Protein AF-A0A7Y2YI93-F1 (afdb_monomer_lite)

Foldseek 3Di:
DPPPPPPDDPLVVLLVVCVVVVLDAAADQDDPVCLVVDVVSVVVCVSRVNRYFYPDPVRVVVSVVVSD

pLDDT: mean 92.71, std 11.65, range [47.66, 98.44]

Structure (mmCIF, N/CA/C/O backbone):
data_AF-A0A7Y2YI93-F1
#
_entry.id   AF-A0A7Y2YI93-F1
#
loop_
_atom_site.group_PDB
_atom_site.id
_atom_site.type_symbol
_atom_site.label_atom_id
_atom_site.label_alt_id
_atom_site.label_comp_id
_atom_site.label_asym_id
_atom_site.label_entity_id
_atom_site.label_seq_id
_atom_site.pdbx_PDB_ins_code
_atom_site.Cartn_x
_atom_site.Cartn_y
_atom_site.Cartn_z
_atom_site.occupancy
_atom_site.B_iso_or_equiv
_atom_site.auth_seq_id
_atom_site.auth_comp_id
_atom_site.auth_asym_id
_atom_site.auth_atom_id
_atom_site.pdbx_PDB_model_num
ATOM 1 N N . SER A 1 1 ? 18.790 -20.399 -5.996 1.00 53.34 1 SER A N 1
ATOM 2 C CA . SER A 1 1 ? 17.697 -21.290 -5.564 1.00 53.34 1 SER A CA 1
ATOM 3 C C . SER A 1 1 ? 16.371 -20.546 -5.495 1.00 53.34 1 SER A C 1
ATOM 5 O O . SER A 1 1 ? 15.812 -20.396 -4.420 1.00 53.34 1 SER A O 1
ATOM 7 N N . VAL A 1 2 ? 15.885 -20.065 -6.648 1.00 47.66 2 VAL A N 1
ATOM 8 C CA . VAL A 1 2 ? 14.585 -19.368 -6.810 1.00 47.66 2 VAL A CA 1
ATOM 9 C C . VAL A 1 2 ? 13.680 -20.169 -7.762 1.00 47.66 2 VAL A C 1
ATOM 11 O O . VAL A 1 2 ? 12.801 -19.634 -8.420 1.00 47.66 2 VAL A O 1
ATOM 14 N N . GLU A 1 3 ? 13.948 -21.472 -7.864 1.00 50.22 3 GLU A N 1
ATOM 15 C CA . GLU A 1 3 ? 13.226 -22.430 -8.709 1.00 50.22 3 GLU A CA 1
ATOM 16 C C . GLU A 1 3 ? 12.319 -23.346 -7.880 1.00 50.22 3 GLU A C 1
ATOM 18 O O . GLU A 1 3 ? 11.906 -24.408 -8.336 1.00 50.22 3 GLU A O 1
ATOM 23 N N . HIS A 1 4 ? 11.971 -22.950 -6.653 1.00 59.19 4 HIS A N 1
ATOM 24 C CA . HIS A 1 4 ? 10.738 -23.472 -6.086 1.00 59.19 4 HIS A CA 1
ATOM 25 C C . HIS A 1 4 ? 9.611 -22.787 -6.845 1.00 59.19 4 HIS A C 1
ATOM 27 O O . HIS A 1 4 ? 9.346 -21.603 -6.647 1.00 59.19 4 HIS A O 1
ATOM 33 N N . TRP A 1 5 ? 9.014 -23.524 -7.783 1.00 65.00 5 TRP A N 1
ATOM 34 C CA . TRP A 1 5 ? 7.696 -23.202 -8.305 1.00 65.00 5 TRP A CA 1
ATOM 35 C C . TRP A 1 5 ? 6.806 -22.910 -7.099 1.00 65.00 5 TRP A C 1
ATOM 37 O O . TRP A 1 5 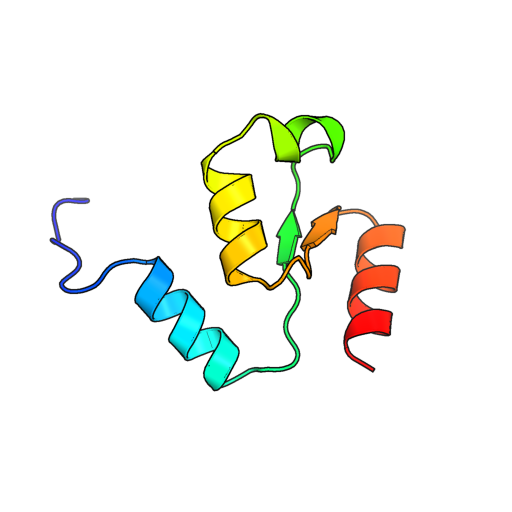? 6.512 -23.808 -6.312 1.00 65.00 5 TRP A O 1
ATOM 47 N N . ASN A 1 6 ? 6.443 -21.644 -6.910 1.00 66.06 6 ASN A N 1
ATOM 48 C CA . ASN A 1 6 ? 5.386 -21.329 -5.971 1.00 66.06 6 ASN A CA 1
ATOM 49 C C . ASN A 1 6 ? 4.134 -22.025 -6.510 1.00 66.06 6 ASN A C 1
ATOM 51 O O . ASN A 1 6 ? 3.728 -21.752 -7.639 1.00 66.06 6 ASN A O 1
ATOM 55 N N . GLU A 1 7 ? 3.547 -22.929 -5.725 1.00 82.75 7 GLU A N 1
ATOM 56 C CA . GLU A 1 7 ? 2.316 -23.636 -6.111 1.00 82.75 7 GLU A CA 1
ATOM 57 C C . GLU A 1 7 ? 1.166 -22.652 -6.382 1.00 82.75 7 GLU A C 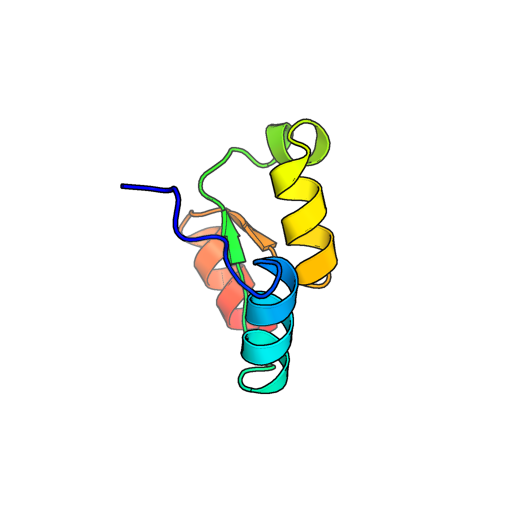1
ATOM 59 O O . GLU A 1 7 ? 0.248 -22.944 -7.144 1.00 82.75 7 GLU A O 1
ATOM 64 N N . GLU A 1 8 ? 1.249 -21.453 -5.796 1.00 86.88 8 GLU A N 1
ATOM 65 C CA . GLU A 1 8 ? 0.259 -20.392 -5.916 1.00 86.88 8 GLU A CA 1
ATOM 66 C C . GLU A 1 8 ? 0.914 -19.031 -6.171 1.00 86.88 8 GLU A C 1
ATOM 68 O O . GLU A 1 8 ? 2.009 -18.734 -5.688 1.00 86.88 8 GLU A O 1
ATOM 73 N N 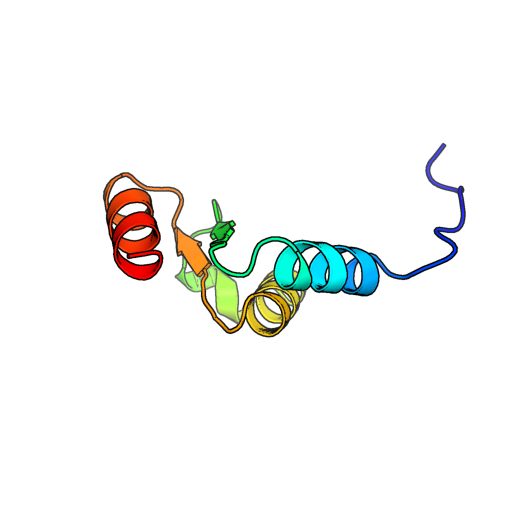. ALA A 1 9 ? 0.219 -18.163 -6.908 1.00 90.06 9 ALA A N 1
ATOM 74 C CA . ALA A 1 9 ? 0.700 -16.820 -7.208 1.00 90.06 9 ALA A CA 1
ATOM 75 C C . ALA A 1 9 ? 0.873 -15.972 -5.933 1.00 90.06 9 ALA A C 1
ATOM 77 O O . ALA A 1 9 ? 0.078 -16.058 -4.997 1.00 90.06 9 ALA A O 1
ATOM 78 N N . GLY A 1 10 ? 1.853 -15.060 -5.926 1.00 90.56 10 GLY A N 1
ATOM 79 C CA . GLY A 1 10 ? 2.057 -14.128 -4.805 1.00 90.56 10 GLY A CA 1
ATOM 80 C C . GLY A 1 10 ? 0.816 -13.280 -4.484 1.00 90.56 10 GLY A C 1
ATOM 81 O O . GLY A 1 10 ? 0.523 -13.027 -3.319 1.00 90.56 10 GLY A O 1
ATOM 82 N N . ALA A 1 11 ? 0.023 -12.927 -5.501 1.00 92.62 11 ALA A N 1
ATOM 83 C CA . ALA A 1 11 ? -1.253 -12.233 -5.323 1.00 92.62 11 ALA A CA 1
ATOM 84 C C . ALA A 1 11 ? -2.275 -13.052 -4.510 1.00 92.62 11 ALA A C 1
ATOM 86 O O . ALA A 1 11 ? -3.053 -12.474 -3.756 1.00 92.62 11 ALA A O 1
ATOM 87 N N . THR A 1 12 ? -2.265 -14.385 -4.618 1.00 94.88 12 THR A N 1
ATOM 88 C CA . THR A 1 12 ? -3.133 -15.267 -3.820 1.00 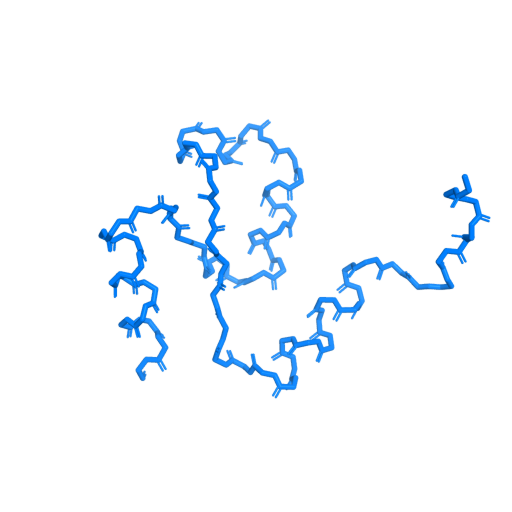94.88 12 THR A CA 1
ATOM 89 C C . THR A 1 12 ? -2.792 -15.165 -2.337 1.00 94.88 12 THR A C 1
ATOM 91 O O . THR A 1 12 ? -3.683 -15.029 -1.502 1.00 94.88 12 THR A O 1
ATOM 94 N N . TRP A 1 13 ? -1.502 -15.166 -2.004 1.00 94.81 13 TRP A N 1
ATOM 95 C CA . TRP A 1 13 ? -1.040 -14.992 -0.627 1.00 94.81 13 TRP A CA 1
ATOM 96 C C . TRP A 1 13 ? -1.354 -13.601 -0.077 1.00 94.81 13 TRP A C 1
ATOM 98 O O . TRP A 1 13 ? -1.823 -13.492 1.054 1.00 94.81 13 TRP A O 1
ATOM 108 N N . MET A 1 14 ? -1.168 -12.555 -0.886 1.00 95.94 14 MET A N 1
ATOM 109 C CA . MET A 1 14 ? -1.546 -11.190 -0.510 1.00 95.94 14 MET A CA 1
ATOM 110 C C . MET A 1 14 ? -3.038 -11.083 -0.192 1.00 95.94 14 MET A C 1
ATOM 112 O O . MET A 1 14 ? -3.393 -10.547 0.852 1.00 95.94 14 MET A O 1
ATOM 116 N N . LYS A 1 15 ? -3.910 -11.655 -1.032 1.00 95.56 15 LYS A N 1
ATOM 117 C CA . LYS A 1 15 ? -5.358 -11.676 -0.777 1.00 95.56 15 LYS A CA 1
ATOM 118 C C . LYS A 1 15 ? -5.692 -12.356 0.550 1.00 95.56 15 LYS A C 1
ATOM 120 O O . LYS A 1 15 ? -6.362 -11.754 1.374 1.00 95.56 15 LYS A O 1
ATOM 125 N N . ARG A 1 16 ? -5.126 -13.538 0.823 1.00 97.06 16 ARG A N 1
ATOM 126 C CA . ARG A 1 16 ? -5.322 -14.239 2.111 1.00 97.06 16 ARG A CA 1
ATOM 127 C C . ARG A 1 16 ? -4.863 -13.420 3.318 1.00 97.06 16 ARG A C 1
ATOM 129 O O . ARG A 1 16 ? -5.501 -13.455 4.371 1.00 97.06 16 ARG A O 1
ATOM 136 N N . LEU A 1 17 ? -3.746 -12.705 3.181 1.00 96.88 17 LEU A N 1
ATOM 137 C CA . LEU A 1 17 ? -3.247 -11.811 4.221 1.00 96.88 17 LEU A CA 1
ATOM 138 C C . LEU A 1 17 ? -4.239 -10.673 4.476 1.00 96.88 17 LEU A C 1
ATOM 140 O O . LEU A 1 17 ? -4.543 -10.400 5.631 1.00 96.88 17 LEU A O 1
ATOM 144 N N . LEU A 1 18 ? -4.778 -10.054 3.426 1.00 97.44 18 LEU A N 1
ATOM 145 C CA . LEU A 1 18 ? -5.756 -8.969 3.542 1.00 97.44 18 LEU A CA 1
ATOM 146 C C . LEU A 1 18 ? -7.126 -9.452 4.040 1.00 97.44 18 LEU A C 1
ATOM 148 O O . LEU A 1 18 ? -7.769 -8.733 4.799 1.00 97.44 18 LEU A O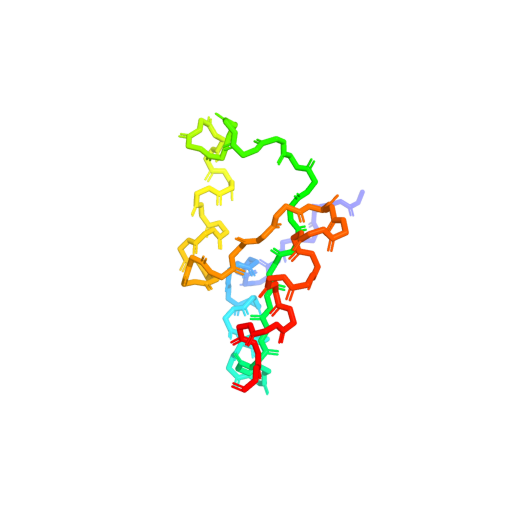 1
ATOM 152 N N . ASP A 1 19 ? -7.529 -10.680 3.708 1.00 97.19 19 ASP A N 1
ATOM 153 C CA . ASP A 1 19 ? -8.730 -11.316 4.264 1.00 97.19 19 ASP A CA 1
ATOM 154 C C . ASP A 1 19 ? -8.592 -11.536 5.782 1.00 97.19 19 ASP A C 1
ATOM 156 O O . ASP A 1 19 ? -9.543 -11.355 6.542 1.00 97.19 19 ASP A O 1
ATOM 160 N N . THR A 1 20 ? -7.389 -11.905 6.238 1.00 98.19 20 THR A N 1
ATOM 161 C CA . THR A 1 20 ? -7.083 -12.134 7.663 1.00 98.19 20 THR A CA 1
ATOM 162 C C . THR A 1 20 ? -6.885 -10.817 8.424 1.00 98.19 20 THR A C 1
ATOM 164 O O . THR A 1 20 ? -7.303 -10.686 9.575 1.00 98.19 20 THR A O 1
ATOM 167 N N . TYR A 1 21 ? -6.254 -9.832 7.782 1.00 97.12 21 TYR A N 1
ATOM 168 C CA . TYR A 1 21 ? -5.914 -8.523 8.336 1.00 97.12 21 TYR A CA 1
ATOM 169 C C . TYR A 1 21 ? -6.528 -7.411 7.471 1.00 97.12 21 TYR A C 1
ATOM 171 O O . TYR A 1 21 ? -5.813 -6.734 6.727 1.00 97.12 21 TYR A O 1
ATOM 179 N N . PRO A 1 22 ? -7.847 -7.164 7.584 1.00 95.00 22 PRO A N 1
ATOM 180 C CA . PRO A 1 22 ? -8.540 -6.202 6.724 1.00 95.00 22 PRO A CA 1
ATOM 181 C C . PRO A 1 22 ? -8.034 -4.769 6.928 1.00 95.00 22 PRO A C 1
ATOM 183 O O . PRO A 1 22 ? -8.028 -3.964 5.997 1.00 95.00 22 PRO A O 1
ATOM 186 N N . LYS A 1 23 ? -7.545 -4.457 8.134 1.00 97.50 23 LYS A N 1
ATOM 187 C CA . LYS A 1 23 ? -6.909 -3.184 8.487 1.00 97.50 23 LYS A CA 1
ATOM 188 C C . LYS A 1 23 ? -5.413 -3.207 8.154 1.00 97.50 23 LYS A C 1
ATOM 190 O O . LYS A 1 23 ? -4.571 -3.247 9.047 1.00 97.50 23 LYS A O 1
ATOM 195 N N . ALA A 1 24 ? -5.098 -3.165 6.865 1.00 97.94 24 ALA A N 1
ATOM 196 C CA . ALA A 1 24 ? -3.733 -3.092 6.352 1.00 97.94 24 ALA A CA 1
ATOM 197 C C . ALA A 1 24 ? -3.554 -1.920 5.376 1.00 97.94 24 ALA A C 1
ATOM 199 O O . ALA A 1 24 ? -4.499 -1.492 4.713 1.00 97.94 24 ALA A O 1
ATOM 200 N N . VAL A 1 25 ? -2.327 -1.412 5.289 1.00 98.25 25 VAL A N 1
ATOM 201 C CA . VAL A 1 25 ? -1.893 -0.425 4.292 1.00 98.25 25 VAL A CA 1
ATOM 202 C C . VAL A 1 25 ? -0.530 -0.828 3.752 1.00 98.25 25 VAL A C 1
ATOM 204 O O . VAL A 1 25 ? 0.238 -1.502 4.441 1.00 98.25 25 VAL A O 1
ATOM 207 N N . TRP A 1 26 ? -0.207 -0.395 2.537 1.00 98.12 26 TRP A N 1
ATOM 208 C CA . TRP A 1 26 ? 1.114 -0.595 1.953 1.00 98.12 26 TRP A CA 1
ATOM 209 C C . TRP A 1 26 ? 1.908 0.709 1.965 1.00 98.12 26 TRP A C 1
ATOM 211 O O . TRP A 1 26 ? 1.474 1.714 1.405 1.00 98.12 26 TRP A O 1
ATOM 221 N N . LEU A 1 27 ? 3.097 0.688 2.568 1.00 98.12 27 LEU A N 1
ATOM 222 C CA . LEU A 1 27 ? 4.034 1.807 2.509 1.00 98.12 27 LEU A CA 1
ATOM 223 C C . LEU A 1 27 ? 4.989 1.607 1.333 1.00 98.12 27 LEU A C 1
ATOM 225 O O . LEU A 1 27 ? 5.822 0.703 1.342 1.00 98.12 27 LEU A O 1
ATOM 229 N N . ASN A 1 28 ? 4.868 2.453 0.315 1.00 97.94 28 ASN A N 1
ATOM 230 C CA . ASN A 1 28 ? 5.680 2.376 -0.888 1.00 97.94 28 ASN A CA 1
ATOM 231 C C . ASN A 1 28 ? 6.866 3.359 -0.811 1.00 97.94 28 ASN A C 1
ATOM 233 O O . ASN A 1 28 ? 6.640 4.567 -0.679 1.00 97.94 28 ASN A O 1
ATOM 237 N N . PRO A 1 29 ? 8.123 2.885 -0.896 1.00 96.88 29 PRO A N 1
ATOM 238 C CA . PRO A 1 29 ? 9.297 3.756 -0.914 1.00 96.88 29 PRO A CA 1
ATOM 239 C C . PRO A 1 29 ? 9.496 4.493 -2.245 1.00 96.88 29 PRO A C 1
ATOM 241 O O . PRO A 1 29 ? 10.240 5.473 -2.280 1.00 96.88 29 PRO A O 1
ATOM 244 N N . GLU A 1 30 ? 8.856 4.056 -3.334 1.00 97.62 30 GLU A N 1
ATOM 245 C CA . GLU A 1 30 ? 8.982 4.732 -4.623 1.00 97.62 30 GLU A CA 1
ATOM 246 C C . GLU A 1 30 ? 8.278 6.100 -4.607 1.00 97.62 30 GLU A C 1
ATOM 248 O O . GLU A 1 30 ? 7.163 6.215 -4.078 1.00 97.62 30 GLU A O 1
ATOM 253 N N . PRO A 1 31 ? 8.868 7.139 -5.232 1.00 95.25 31 PRO A N 1
ATOM 254 C CA . PRO A 1 31 ? 8.200 8.422 -5.421 1.00 95.25 31 PRO A CA 1
ATOM 255 C C . PRO A 1 31 ? 6.832 8.237 -6.087 1.00 95.25 31 PRO A C 1
ATOM 257 O O . PRO A 1 31 ? 6.732 7.526 -7.088 1.00 95.25 31 PRO A O 1
ATOM 260 N N . ARG A 1 32 ? 5.787 8.906 -5.574 1.00 94.88 32 ARG A N 1
ATOM 261 C CA . ARG A 1 32 ? 4.401 8.759 -6.072 1.00 94.88 32 ARG A CA 1
ATOM 262 C C . ARG A 1 32 ? 4.287 8.944 -7.585 1.00 94.88 32 ARG A C 1
ATOM 264 O O . ARG A 1 32 ? 3.530 8.238 -8.233 1.00 94.88 32 ARG A O 1
ATOM 271 N N . GLN A 1 33 ? 5.097 9.829 -8.165 1.00 95.06 33 GLN A N 1
ATOM 272 C CA . GLN A 1 33 ? 5.124 10.082 -9.608 1.00 95.06 33 GLN A CA 1
ATOM 273 C C . GLN A 1 33 ? 5.483 8.842 -10.439 1.00 95.06 33 GLN A C 1
ATOM 275 O O . GLN A 1 33 ? 5.245 8.853 -11.636 1.00 95.06 33 GLN A O 1
ATOM 280 N N . ARG A 1 34 ? 6.082 7.800 -9.845 1.00 96.50 34 ARG A N 1
ATOM 281 C CA . ARG A 1 34 ? 6.444 6.544 -10.522 1.00 96.50 34 ARG A CA 1
ATOM 282 C C . ARG A 1 34 ? 5.395 5.446 -10.395 1.00 96.50 34 ARG A C 1
ATOM 284 O O . ARG A 1 34 ? 5.540 4.422 -11.063 1.00 96.50 34 ARG A O 1
ATOM 291 N N . TRP A 1 35 ? 4.380 5.625 -9.551 1.00 97.06 35 TRP A N 1
ATOM 292 C CA . TRP A 1 35 ? 3.412 4.565 -9.263 1.00 97.06 35 TRP A CA 1
ATOM 293 C C . TRP A 1 35 ? 2.625 4.181 -10.518 1.00 97.06 35 TRP A C 1
ATOM 295 O O . TRP A 1 35 ? 2.515 2.998 -10.823 1.00 97.06 35 TRP A O 1
ATOM 305 N N . ASP A 1 36 ? 2.238 5.173 -11.321 1.00 95.50 36 ASP A N 1
ATOM 306 C CA . ASP A 1 36 ? 1.499 4.969 -12.573 1.00 95.50 36 ASP A CA 1
ATOM 307 C C . ASP A 1 36 ? 2.353 4.397 -13.718 1.00 95.50 36 ASP A C 1
ATOM 309 O O . ASP A 1 36 ? 1.819 3.953 -14.731 1.00 95.50 36 ASP A O 1
ATOM 313 N N . TYR A 1 37 ? 3.683 4.408 -13.580 1.00 96.12 37 TYR A N 1
ATOM 314 C CA . TYR A 1 37 ? 4.610 3.951 -14.624 1.00 96.12 37 TYR A CA 1
ATOM 315 C C . TYR A 1 37 ? 5.237 2.592 -14.322 1.00 96.12 37 TYR A C 1
ATOM 317 O O . TYR A 1 37 ? 5.902 2.022 -15.186 1.00 96.12 37 TYR A O 1
ATOM 325 N N . THR A 1 38 ? 5.068 2.081 -13.102 1.00 97.00 38 THR A N 1
ATOM 326 C CA . THR A 1 38 ? 5.676 0.822 -12.670 1.00 97.00 38 THR A CA 1
ATOM 327 C C . THR A 1 38 ? 4.588 -0.249 -12.588 1.00 97.00 38 THR A C 1
ATOM 329 O O . THR A 1 38 ? 3.804 -0.226 -11.640 1.00 97.00 38 THR A O 1
ATOM 332 N N . PRO A 1 39 ? 4.534 -1.221 -13.521 1.00 96.19 39 PRO A N 1
ATOM 333 C CA . PRO A 1 39 ? 3.420 -2.170 -13.599 1.00 96.19 39 PRO A CA 1
ATOM 334 C C . PRO A 1 39 ? 3.176 -2.959 -12.310 1.00 96.19 39 PRO A C 1
ATOM 336 O O . PRO A 1 39 ? 2.039 -3.160 -11.900 1.00 96.19 39 PRO A O 1
ATOM 339 N N . SER A 1 40 ? 4.241 -3.368 -11.615 1.00 94.81 40 SER A N 1
ATOM 340 C CA . SER A 1 40 ? 4.104 -4.076 -10.340 1.00 94.81 40 SER A CA 1
ATOM 341 C C . SER A 1 40 ? 3.508 -3.202 -9.234 1.00 94.81 40 SER A C 1
ATOM 343 O O . SER A 1 40 ? 2.809 -3.728 -8.375 1.00 94.81 40 SER A O 1
ATOM 345 N N . ILE A 1 41 ? 3.738 -1.884 -9.256 1.00 97.38 41 ILE A N 1
ATOM 346 C CA . ILE A 1 41 ? 3.117 -0.955 -8.304 1.00 97.38 41 ILE A CA 1
ATOM 347 C C . ILE A 1 41 ? 1.618 -0.854 -8.576 1.00 97.38 41 ILE A C 1
ATOM 349 O O . ILE A 1 41 ? 0.848 -0.904 -7.626 1.00 97.38 41 ILE A O 1
ATOM 353 N N . GLN A 1 42 ? 1.206 -0.798 -9.844 1.00 97.31 42 GLN A N 1
ATOM 354 C CA . GLN A 1 42 ? -0.213 -0.806 -10.217 1.00 97.31 42 GLN A CA 1
ATOM 355 C C . GLN A 1 42 ? -0.903 -2.091 -9.748 1.00 97.31 42 GLN A C 1
ATOM 357 O O . GLN A 1 42 ? -1.941 -2.032 -9.100 1.00 97.31 42 GLN A O 1
ATOM 362 N N . MET A 1 43 ? -0.271 -3.249 -9.968 1.00 96.06 43 MET A N 1
ATOM 363 C CA . MET A 1 43 ? -0.787 -4.533 -9.483 1.00 96.06 43 MET A CA 1
ATOM 364 C C . MET A 1 43 ? -0.920 -4.573 -7.954 1.00 96.06 43 MET A C 1
ATOM 366 O O . MET A 1 43 ? -1.902 -5.097 -7.435 1.00 96.06 43 MET A O 1
ATOM 370 N N . ILE A 1 44 ? 0.060 -4.038 -7.215 1.00 96.81 44 ILE A N 1
ATOM 371 C CA . ILE A 1 44 ? -0.043 -3.918 -5.754 1.00 96.81 44 ILE A CA 1
ATOM 372 C C . ILE A 1 44 ? -1.155 -2.940 -5.363 1.00 96.81 44 ILE A C 1
ATOM 374 O O . ILE A 1 44 ? -1.875 -3.234 -4.416 1.00 96.81 44 ILE A O 1
ATOM 378 N N . GLY A 1 45 ? -1.336 -1.834 -6.087 1.00 96.81 45 GLY A N 1
ATOM 379 C CA . GLY A 1 45 ? -2.430 -0.881 -5.871 1.00 96.81 45 GLY A CA 1
ATOM 380 C C . GLY A 1 45 ? -3.796 -1.540 -5.969 1.00 96.81 45 GLY A C 1
ATOM 381 O O . GLY A 1 45 ? -4.575 -1.455 -5.023 1.00 96.81 45 GLY A O 1
ATOM 382 N N . GLU A 1 46 ? -4.027 -2.307 -7.036 1.00 97.19 46 GLU A N 1
ATOM 383 C CA . GLU A 1 46 ? -5.253 -3.092 -7.211 1.00 97.19 46 GLU A CA 1
ATOM 384 C C . GLU A 1 46 ? -5.452 -4.112 -6.081 1.00 97.19 46 GLU A C 1
ATOM 386 O O . GLU A 1 46 ? -6.546 -4.238 -5.544 1.00 97.19 46 GLU A O 1
ATOM 391 N N . ILE A 1 47 ? -4.399 -4.835 -5.680 1.00 97.25 47 ILE A N 1
ATOM 392 C CA . ILE A 1 47 ? -4.475 -5.817 -4.583 1.00 97.25 47 ILE A CA 1
ATOM 393 C C . ILE A 1 47 ? -4.771 -5.141 -3.238 1.00 97.25 47 ILE A C 1
ATOM 395 O O . ILE A 1 47 ? -5.446 -5.726 -2.396 1.00 97.25 47 ILE A O 1
ATOM 399 N N . MET A 1 48 ? -4.242 -3.938 -3.019 1.00 97.44 48 MET A N 1
ATOM 400 C CA . MET A 1 48 ? -4.388 -3.180 -1.778 1.00 97.44 48 MET A CA 1
ATOM 401 C C . MET A 1 48 ? -5.654 -2.312 -1.745 1.00 97.44 48 MET A C 1
ATOM 403 O O . MET A 1 48 ? -5.847 -1.600 -0.757 1.00 97.44 48 MET A O 1
ATOM 407 N N . ASP A 1 49 ? -6.505 -2.352 -2.775 1.00 96.38 49 ASP A N 1
ATOM 408 C CA . ASP A 1 49 ? -7.648 -1.444 -2.958 1.00 96.38 49 ASP A CA 1
ATOM 409 C C . ASP A 1 49 ? -7.239 0.035 -2.813 1.00 96.38 49 ASP A C 1
ATOM 411 O O . ASP A 1 49 ? -7.827 0.794 -2.040 1.00 96.38 49 ASP A O 1
ATOM 415 N N . ASP A 1 50 ? -6.145 0.420 -3.473 1.00 96.12 50 ASP A N 1
ATOM 416 C CA . ASP A 1 50 ? -5.550 1.764 -3.439 1.00 96.12 50 ASP A CA 1
ATOM 417 C C . ASP A 1 50 ? -5.139 2.272 -2.037 1.00 96.12 50 ASP A C 1
ATOM 419 O O . ASP A 1 50 ? -4.806 3.447 -1.859 1.00 96.12 50 ASP A O 1
ATOM 423 N N . ARG A 1 51 ? -5.051 1.394 -1.023 1.00 97.25 51 ARG A N 1
ATOM 424 C CA . ARG A 1 51 ? -4.554 1.717 0.335 1.00 97.25 51 ARG A CA 1
ATOM 425 C C . ARG A 1 51 ? -3.027 1.766 0.399 1.00 97.25 51 ARG A C 1
ATOM 427 O O . ARG A 1 51 ? -2.383 1.098 1.218 1.00 97.25 51 ARG A O 1
ATOM 434 N N . MET A 1 52 ? -2.443 2.557 -0.493 1.00 98.19 52 MET A N 1
ATOM 435 C CA . MET A 1 52 ? -1.006 2.762 -0.623 1.00 98.19 52 MET A CA 1
ATOM 436 C C . MET A 1 52 ? -0.610 4.172 -0.193 1.00 98.19 52 MET A C 1
ATOM 438 O O . MET A 1 52 ? -1.178 5.164 -0.642 1.00 98.19 52 MET A O 1
ATOM 442 N N . PHE A 1 53 ? 0.433 4.271 0.626 1.00 98.44 53 PHE A N 1
ATOM 443 C CA . PHE A 1 53 ? 0.950 5.538 1.141 1.00 98.44 53 PHE A CA 1
ATOM 444 C C . PHE A 1 53 ? 2.468 5.609 0.935 1.00 98.44 53 PHE A C 1
ATOM 446 O O . PHE A 1 53 ? 3.136 4.578 0.899 1.00 98.44 53 PHE A O 1
ATOM 453 N N . PRO A 1 54 ? 3.053 6.804 0.759 1.00 98.00 54 PRO A N 1
ATOM 454 C CA . PRO A 1 54 ? 4.488 6.951 0.583 1.00 98.00 54 PRO A CA 1
ATOM 455 C C . PRO A 1 54 ? 5.213 6.640 1.894 1.00 98.00 54 PRO A C 1
ATOM 457 O O . PRO A 1 54 ? 4.698 6.914 2.980 1.00 98.00 54 PRO A O 1
ATOM 460 N N . LEU A 1 55 ? 6.437 6.126 1.804 1.00 98.00 55 LEU A N 1
ATOM 461 C CA . LEU A 1 55 ? 7.298 5.907 2.966 1.00 98.00 55 LEU A CA 1
ATOM 462 C C . LEU A 1 55 ? 7.900 7.236 3.468 1.00 98.00 55 LEU A C 1
ATOM 464 O O . LEU A 1 55 ? 9.093 7.502 3.341 1.00 98.00 55 LEU A O 1
ATOM 468 N N . THR A 1 56 ? 7.047 8.094 4.023 1.00 97.62 56 THR A N 1
ATOM 469 C CA . THR A 1 56 ? 7.389 9.370 4.668 1.00 97.62 56 THR A CA 1
ATOM 470 C C . THR A 1 56 ? 6.647 9.483 5.995 1.00 97.62 56 THR A C 1
ATOM 472 O O . THR A 1 56 ? 5.635 8.819 6.191 1.00 97.62 56 THR A O 1
ATOM 475 N N . VAL A 1 57 ? 7.089 10.363 6.901 1.00 98.00 57 VAL A N 1
ATOM 476 C CA . VAL A 1 57 ? 6.377 10.599 8.175 1.00 98.00 57 VAL A CA 1
ATOM 477 C C . VAL A 1 57 ? 4.904 10.957 7.933 1.00 98.00 57 VAL A C 1
ATOM 479 O O . VAL A 1 57 ? 4.023 10.367 8.550 1.00 98.00 57 VAL A O 1
ATOM 482 N N . SER A 1 58 ? 4.625 11.840 6.968 1.00 98.00 58 SER A N 1
ATOM 483 C CA . SER A 1 58 ? 3.251 12.188 6.587 1.00 98.00 58 SER A CA 1
ATOM 484 C C . SER A 1 58 ? 2.471 11.003 6.008 1.00 98.00 58 SER A C 1
ATOM 486 O O . SER A 1 58 ? 1.308 10.821 6.345 1.00 98.00 58 SER A O 1
ATOM 488 N N . GLY A 1 59 ? 3.102 10.165 5.180 1.00 97.94 59 GLY A N 1
ATOM 489 C CA . GLY A 1 59 ? 2.470 8.968 4.627 1.00 97.94 59 GLY A CA 1
ATOM 490 C C . GLY A 1 59 ? 2.162 7.913 5.689 1.00 97.94 59 GLY A C 1
ATOM 491 O O . GLY A 1 59 ? 1.109 7.285 5.630 1.00 97.94 59 GLY A O 1
ATOM 492 N N . LEU A 1 60 ? 3.022 7.765 6.702 1.00 97.81 60 LEU A N 1
ATOM 493 C CA . LEU A 1 60 ? 2.741 6.927 7.869 1.00 97.81 60 LEU A CA 1
ATOM 494 C C . LEU A 1 60 ? 1.525 7.448 8.643 1.00 97.81 60 LEU A C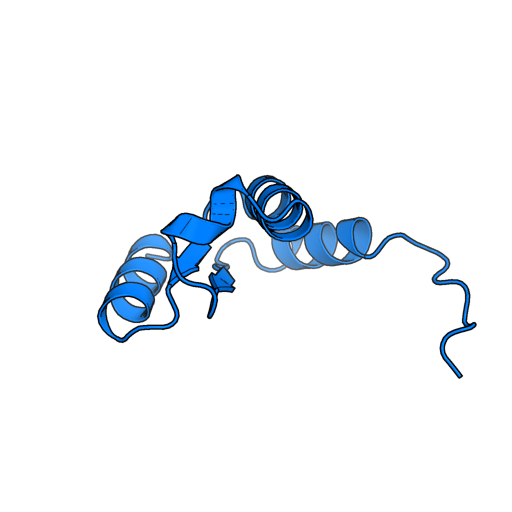 1
ATOM 496 O O . LEU A 1 60 ? 0.653 6.662 9.004 1.00 97.81 60 LEU A O 1
ATOM 500 N N . GLU A 1 61 ? 1.441 8.758 8.885 1.00 98.25 61 GLU A N 1
ATOM 501 C CA . GLU A 1 61 ? 0.281 9.362 9.549 1.00 98.25 61 GLU A CA 1
ATOM 502 C C . GLU A 1 61 ? -1.016 9.172 8.754 1.00 98.25 61 GLU A C 1
ATOM 504 O O . GLU A 1 61 ? -2.034 8.789 9.330 1.00 98.25 61 GLU A O 1
ATOM 509 N N . GLU A 1 62 ? -0.989 9.419 7.441 1.00 98.19 62 GLU A N 1
ATOM 510 C CA . GLU A 1 62 ? -2.122 9.184 6.536 1.00 98.19 62 GLU A CA 1
ATOM 511 C C . GLU A 1 62 ? -2.561 7.713 6.573 1.00 98.19 62 GLU A C 1
ATOM 513 O O . GLU A 1 62 ? -3.745 7.426 6.766 1.00 98.19 62 GLU A O 1
ATOM 518 N N . GLY A 1 63 ? -1.600 6.788 6.484 1.00 98.00 63 GLY A N 1
ATOM 519 C CA . GLY A 1 63 ? -1.845 5.353 6.568 1.00 98.00 63 GLY A CA 1
ATOM 520 C C . GLY A 1 63 ? -2.498 4.956 7.889 1.00 98.00 63 GLY A C 1
ATOM 521 O O . GLY A 1 63 ? -3.544 4.313 7.882 1.00 98.00 63 GLY A O 1
ATOM 522 N N . MET A 1 64 ? -1.958 5.403 9.027 1.00 97.50 64 MET A N 1
ATOM 523 C CA . MET A 1 64 ? -2.540 5.124 10.346 1.00 97.50 64 MET A CA 1
ATOM 524 C C . MET A 1 64 ? -3.963 5.676 10.492 1.00 97.50 64 MET A C 1
ATOM 526 O O . MET A 1 64 ? -4.819 4.990 11.046 1.00 97.50 64 MET A O 1
ATOM 530 N N . ARG A 1 65 ? -4.245 6.882 9.973 1.00 97.50 65 ARG A N 1
ATOM 531 C CA . ARG A 1 65 ? -5.603 7.457 9.996 1.00 97.50 65 ARG A CA 1
ATOM 532 C C . ARG A 1 65 ? -6.589 6.632 9.170 1.00 97.50 65 ARG A C 1
ATOM 534 O O . ARG A 1 65 ? -7.724 6.472 9.599 1.00 97.50 65 ARG A O 1
ATOM 541 N N . SER A 1 66 ? -6.164 6.089 8.028 1.00 96.94 66 SER A N 1
ATOM 542 C CA . SER A 1 66 ? -7.021 5.244 7.179 1.00 96.94 66 SER A CA 1
ATOM 543 C C . SER A 1 66 ? -7.401 3.900 7.818 1.00 96.94 66 SER A C 1
ATOM 545 O O . SER A 1 66 ? -8.367 3.272 7.395 1.00 96.94 66 SER A O 1
ATOM 547 N N . LEU A 1 67 ? -6.656 3.465 8.842 1.00 95.81 67 LEU A N 1
ATOM 548 C CA . LEU A 1 67 ? -6.903 2.228 9.590 1.00 95.81 67 LEU A CA 1
ATOM 549 C C . LEU A 1 67 ? -7.843 2.409 10.795 1.00 95.81 67 LEU A C 1
ATOM 551 O O . LEU A 1 67 ? -8.213 1.410 11.427 1.00 95.81 67 LEU A O 1
ATOM 555 N N . GLY A 1 68 ? -8.188 3.658 11.131 1.00 88.62 68 GLY A N 1
ATOM 556 C CA . GLY A 1 68 ? -9.090 4.029 12.228 1.00 88.62 68 GLY A CA 1
ATOM 557 C C . GLY A 1 68 ? -10.472 3.422 12.076 1.00 88.62 68 GLY A C 1
ATOM 558 O O . GLY A 1 68 ? -11.070 3.575 10.995 1.00 88.62 68 GLY A O 1
#

Sequence (68 aa):
SVEHWNEEAGATWMKRLLDTYPKAVWLNPEPRQRWDYTPSIQMIGEIMDDRMFPLTVSGLEEGMRSLG

Secondary structure (DSSP, 8-state):
------SS-HHHHHHHHHHH-SS--EEE-S-GGGGGG-HHHHHHHHHTTT-EEESSHHHHHHHHHHT-

Radius of gyration: 13.59 Å; chains: 1; bounding box: 27×36×27 Å